Protein AF-A0A9X5YX38-F1 (afdb_monomer)

Structure (mmCIF, N/CA/C/O backbone):
data_AF-A0A9X5YX38-F1
#
_entry.id   AF-A0A9X5YX38-F1
#
loop_
_atom_site.group_PDB
_atom_site.id
_atom_site.type_symbol
_atom_site.label_atom_id
_atom_site.label_alt_id
_atom_site.label_comp_id
_atom_site.label_asym_id
_atom_site.label_entity_id
_atom_site.label_seq_id
_atom_site.pdbx_PDB_ins_code
_atom_site.Cartn_x
_atom_site.Cartn_y
_atom_site.Cartn_z
_atom_site.occupancy
_atom_site.B_iso_or_equiv
_atom_site.auth_seq_id
_atom_site.auth_comp_id
_atom_site.auth_asym_id
_atom_site.auth_atom_id
_atom_site.pdbx_PDB_model_num
ATOM 1 N N . MET A 1 1 ? -13.558 12.063 20.174 1.00 45.22 1 MET A N 1
ATOM 2 C CA . MET A 1 1 ? -13.471 11.608 18.774 1.00 45.22 1 MET A CA 1
ATOM 3 C C . MET A 1 1 ? -12.057 11.105 18.608 1.00 45.22 1 MET A C 1
ATOM 5 O O . MET A 1 1 ? -11.157 11.883 18.887 1.00 45.22 1 MET A O 1
ATOM 9 N N . SER A 1 2 ? -11.863 9.821 18.317 1.00 54.78 2 SER A N 1
ATOM 10 C CA . SER A 1 2 ? -10.531 9.322 17.963 1.00 54.78 2 SER A CA 1
ATOM 11 C C . SER A 1 2 ? -10.157 9.922 16.613 1.00 54.78 2 SER A C 1
ATOM 13 O O . SER A 1 2 ? -11.017 9.997 15.731 1.00 54.78 2 SER A O 1
ATOM 15 N N . GLU A 1 3 ? -8.932 10.415 16.480 1.00 53.88 3 GLU A N 1
ATOM 16 C CA . GLU A 1 3 ? -8.419 10.892 15.198 1.00 53.88 3 GLU A CA 1
ATOM 17 C C . GLU A 1 3 ? -8.430 9.734 14.184 1.00 53.88 3 GLU A C 1
ATOM 19 O O . GLU A 1 3 ? -8.293 8.573 14.584 1.00 53.88 3 GLU A O 1
ATOM 24 N N . PRO A 1 4 ? -8.675 10.005 12.891 1.00 61.03 4 PRO A N 1
ATOM 25 C CA . PRO A 1 4 ? -8.605 8.969 11.873 1.00 61.03 4 PRO A CA 1
ATOM 26 C C . PRO A 1 4 ? -7.178 8.413 11.810 1.00 61.03 4 PRO A C 1
ATOM 28 O O . PRO A 1 4 ? -6.235 9.136 11.491 1.00 61.03 4 PRO A O 1
ATOM 31 N N . GLU A 1 5 ? -7.024 7.125 12.113 1.00 76.88 5 GLU A N 1
ATOM 32 C CA . GLU A 1 5 ? -5.736 6.446 12.000 1.00 76.88 5 GLU A CA 1
ATOM 33 C C . GLU A 1 5 ? -5.378 6.327 10.513 1.00 76.88 5 GLU A C 1
ATOM 35 O O . GLU A 1 5 ? -6.121 5.742 9.717 1.00 76.88 5 GLU A O 1
ATOM 40 N N . THR A 1 6 ? -4.264 6.953 10.139 1.00 84.19 6 THR A N 1
ATOM 41 C CA . THR A 1 6 ? -3.729 6.943 8.777 1.00 84.19 6 THR A CA 1
ATOM 42 C C . THR A 1 6 ? -2.504 6.044 8.736 1.00 84.19 6 THR A C 1
ATOM 44 O O . THR A 1 6 ? -1.657 6.099 9.625 1.00 84.19 6 THR A O 1
ATOM 47 N N . LEU A 1 7 ? -2.424 5.212 7.706 1.00 86.06 7 LEU A N 1
ATOM 48 C CA . LEU A 1 7 ? -1.355 4.258 7.481 1.00 86.06 7 LEU A CA 1
ATOM 49 C C . LEU A 1 7 ? -0.688 4.573 6.146 1.00 86.06 7 LEU A C 1
ATOM 51 O O . LEU A 1 7 ? -1.341 4.512 5.107 1.00 86.06 7 LEU A O 1
ATOM 55 N N . THR A 1 8 ? 0.604 4.879 6.189 1.00 89.25 8 THR A N 1
ATOM 56 C CA . THR A 1 8 ? 1.411 5.191 5.006 1.00 89.25 8 THR A CA 1
ATOM 57 C C . THR A 1 8 ? 2.375 4.046 4.735 1.00 89.25 8 THR A C 1
ATOM 59 O O . THR A 1 8 ? 3.107 3.618 5.630 1.00 89.25 8 THR A O 1
ATOM 62 N N . ILE A 1 9 ? 2.371 3.542 3.505 1.00 90.12 9 ILE A N 1
ATOM 63 C CA . ILE A 1 9 ? 3.236 2.464 3.039 1.00 90.12 9 ILE A CA 1
ATOM 64 C C . ILE A 1 9 ? 4.071 2.970 1.865 1.00 90.12 9 ILE A C 1
ATOM 66 O O . ILE A 1 9 ? 3.525 3.422 0.862 1.00 90.12 9 ILE A O 1
ATOM 70 N N . TYR A 1 10 ? 5.385 2.830 1.974 1.00 90.38 10 TYR A N 1
ATOM 71 C CA . TYR A 1 10 ? 6.325 3.033 0.880 1.00 90.38 10 TYR A CA 1
ATOM 72 C C . TYR A 1 10 ? 6.582 1.696 0.196 1.00 90.38 10 TYR A C 1
ATOM 74 O O . TYR A 1 10 ? 6.883 0.702 0.855 1.00 90.38 10 TYR A O 1
ATOM 82 N N . LEU A 1 11 ? 6.477 1.663 -1.123 1.00 89.38 11 LEU A N 1
ATOM 83 C CA . LEU A 1 11 ? 6.657 0.474 -1.939 1.00 89.38 11 LEU A CA 1
ATOM 84 C C . LEU A 1 11 ? 7.736 0.753 -2.971 1.00 89.38 11 LEU A C 1
ATOM 86 O O . LEU A 1 11 ? 7.730 1.792 -3.623 1.00 89.38 11 LEU A O 1
ATOM 90 N N . GLN A 1 12 ? 8.635 -0.204 -3.142 1.00 88.12 12 GLN A N 1
ATOM 91 C CA . GLN A 1 12 ? 9.559 -0.222 -4.259 1.00 88.12 12 GLN A CA 1
ATOM 92 C C . GLN A 1 12 ? 9.024 -1.196 -5.300 1.00 88.12 12 GLN A C 1
ATOM 94 O O . GLN A 1 12 ? 8.878 -2.389 -5.022 1.00 88.12 12 GLN A O 1
ATOM 99 N N . ALA A 1 13 ? 8.738 -0.679 -6.488 1.00 86.88 13 ALA A N 1
ATOM 100 C CA . ALA A 1 13 ? 8.191 -1.440 -7.597 1.00 86.88 13 ALA A CA 1
ATOM 101 C C . ALA A 1 13 ? 9.178 -1.513 -8.768 1.00 86.88 13 ALA A C 1
ATOM 103 O O . ALA A 1 13 ? 9.965 -0.596 -9.002 1.00 86.88 13 ALA A O 1
ATOM 104 N N . GLU A 1 14 ? 9.107 -2.611 -9.510 1.00 85.19 14 GLU A N 1
ATOM 105 C CA . GLU A 1 14 ? 9.788 -2.827 -10.782 1.00 85.19 14 GLU A CA 1
ATOM 106 C C . GLU A 1 14 ? 8.744 -3.143 -11.857 1.00 85.19 14 GLU A C 1
ATOM 108 O O . GLU A 1 14 ? 7.842 -3.961 -11.645 1.00 85.19 14 GLU A O 1
ATOM 113 N N . GLY A 1 15 ? 8.883 -2.517 -13.025 1.00 81.31 15 GLY A N 1
ATOM 114 C CA . GLY A 1 15 ? 7.967 -2.683 -14.149 1.00 81.31 15 GLY A CA 1
ATOM 115 C C . GLY A 1 15 ? 7.134 -1.430 -14.400 1.00 81.31 15 GLY A C 1
ATOM 116 O O . GLY A 1 15 ? 7.676 -0.335 -14.473 1.00 81.31 15 GLY A O 1
ATOM 117 N N . ASP A 1 16 ? 5.831 -1.610 -14.602 1.00 86.06 16 ASP A N 1
ATOM 118 C CA . ASP A 1 16 ? 4.888 -0.532 -14.912 1.00 86.06 16 ASP A CA 1
ATOM 119 C C . ASP A 1 16 ? 4.261 0.009 -13.613 1.00 86.06 16 ASP A C 1
ATOM 121 O O . ASP A 1 16 ? 3.299 -0.574 -13.101 1.00 86.06 16 ASP A O 1
ATOM 125 N N . ALA A 1 17 ? 4.822 1.082 -13.032 1.00 83.75 17 ALA A N 1
ATOM 126 C CA . ALA A 1 17 ? 4.277 1.643 -11.790 1.00 83.75 17 ALA A CA 1
ATOM 127 C C . ALA A 1 17 ? 2.871 2.213 -11.934 1.00 83.75 17 ALA A C 1
ATOM 129 O O . ALA A 1 17 ? 2.149 2.188 -10.944 1.00 83.75 17 ALA A O 1
ATOM 130 N N . ASP A 1 18 ? 2.462 2.697 -13.109 1.00 86.69 18 ASP A N 1
ATOM 131 C CA . ASP A 1 18 ? 1.097 3.194 -13.300 1.00 86.69 18 ASP A CA 1
ATOM 132 C C . ASP A 1 18 ? 0.101 2.043 -13.119 1.00 86.69 18 ASP A C 1
ATOM 134 O O . ASP A 1 18 ? -0.845 2.141 -12.332 1.00 86.69 18 ASP A O 1
ATOM 138 N N . LEU A 1 19 ? 0.377 0.896 -13.753 1.00 89.25 19 LEU A N 1
ATOM 139 C CA . LEU A 1 19 ? -0.429 -0.313 -13.587 1.00 89.25 19 LEU A CA 1
ATOM 140 C C . LEU A 1 19 ? -0.434 -0.813 -12.134 1.00 89.25 19 LEU A C 1
ATOM 142 O O . LEU A 1 19 ? -1.488 -1.180 -11.611 1.00 89.25 19 LEU A O 1
ATOM 146 N N . ILE A 1 20 ? 0.732 -0.846 -11.484 1.00 89.81 20 ILE A N 1
ATOM 147 C CA . ILE A 1 20 ? 0.869 -1.296 -10.089 1.00 89.81 20 ILE A CA 1
ATOM 148 C C . ILE A 1 20 ? 0.108 -0.352 -9.146 1.00 89.81 20 ILE A C 1
ATOM 150 O O . ILE A 1 20 ? -0.632 -0.811 -8.275 1.00 89.81 20 ILE A O 1
ATOM 154 N N . ALA A 1 21 ? 0.233 0.961 -9.337 1.00 88.81 21 ALA A N 1
ATOM 155 C CA . ALA A 1 21 ? -0.455 1.970 -8.542 1.00 88.81 21 ALA A CA 1
ATOM 156 C C . ALA A 1 21 ? -1.977 1.896 -8.702 1.00 88.81 21 ALA A C 1
ATOM 158 O O . ALA A 1 21 ? -2.700 2.006 -7.710 1.00 88.81 21 ALA A O 1
ATOM 159 N N . ASP A 1 22 ? -2.474 1.669 -9.920 1.00 90.12 22 ASP A N 1
ATOM 160 C CA . ASP A 1 22 ? -3.905 1.494 -10.173 1.00 90.12 22 ASP A CA 1
ATOM 161 C C . ASP A 1 22 ? -4.454 0.222 -9.516 1.00 90.12 22 ASP A C 1
ATOM 163 O O . ASP A 1 22 ? -5.520 0.267 -8.896 1.00 90.12 22 ASP A O 1
ATOM 167 N N . GLN A 1 23 ? -3.714 -0.892 -9.575 1.00 90.69 23 GLN A N 1
ATOM 168 C CA . GLN A 1 23 ? -4.081 -2.129 -8.874 1.00 90.69 23 GLN A CA 1
ATOM 169 C C . GLN A 1 23 ? -4.148 -1.923 -7.359 1.00 90.69 23 GLN A C 1
ATOM 171 O O . GLN A 1 23 ? -5.137 -2.302 -6.727 1.00 90.69 23 GLN A O 1
ATOM 176 N N . LEU A 1 24 ? -3.129 -1.278 -6.783 1.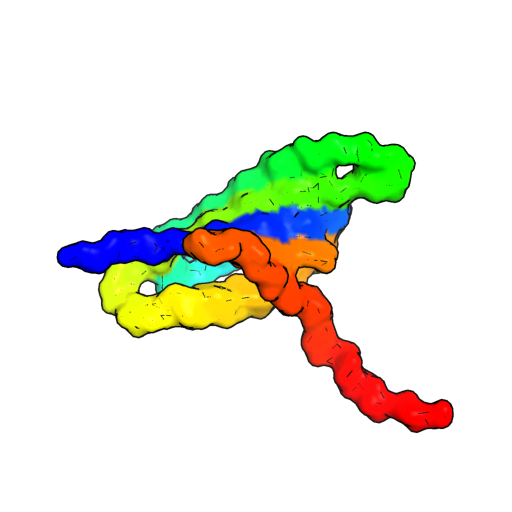00 91.06 24 LEU A N 1
ATOM 177 C CA . LEU A 1 24 ? -3.083 -0.966 -5.356 1.00 91.06 24 LEU A CA 1
ATOM 178 C C . LEU A 1 24 ? -4.232 -0.051 -4.948 1.00 91.06 24 LEU A C 1
ATOM 180 O O . LEU A 1 24 ? -4.889 -0.318 -3.949 1.00 91.06 24 LEU A O 1
ATOM 184 N N . ARG A 1 25 ? -4.511 0.999 -5.727 1.00 90.75 25 ARG A N 1
ATOM 185 C CA . ARG A 1 25 ? -5.594 1.945 -5.441 1.00 90.75 25 ARG A CA 1
ATOM 186 C C . ARG A 1 25 ? -6.954 1.254 -5.453 1.00 90.75 25 ARG A C 1
ATOM 188 O O . ARG A 1 25 ? -7.739 1.461 -4.530 1.00 90.75 25 ARG A O 1
ATOM 195 N N . ALA A 1 26 ? -7.223 0.443 -6.477 1.00 88.62 26 ALA A N 1
ATOM 196 C CA . ALA A 1 26 ? -8.485 -0.276 -6.609 1.00 88.62 26 ALA A CA 1
ATOM 197 C C . ALA A 1 26 ? -8.688 -1.263 -5.453 1.00 88.62 26 ALA A C 1
ATOM 199 O O . ALA A 1 26 ? -9.711 -1.217 -4.777 1.00 88.62 26 ALA A O 1
ATOM 200 N N . ALA A 1 27 ? -7.689 -2.097 -5.168 1.00 89.56 27 ALA A N 1
ATOM 201 C CA . ALA A 1 27 ? -7.806 -3.111 -4.130 1.00 89.56 27 ALA A CA 1
ATOM 202 C C . ALA A 1 27 ? -7.786 -2.524 -2.707 1.00 89.56 27 ALA A C 1
ATOM 204 O O . ALA A 1 27 ? -8.515 -3.001 -1.840 1.00 89.56 27 ALA A O 1
ATOM 205 N N . ALA A 1 28 ? -7.016 -1.457 -2.458 1.00 88.44 28 ALA A N 1
ATOM 206 C CA . ALA A 1 28 ? -7.004 -0.760 -1.170 1.00 88.44 28 ALA A CA 1
ATOM 207 C C . ALA A 1 28 ? -8.368 -0.135 -0.836 1.00 88.44 28 ALA A C 1
ATOM 209 O O . ALA A 1 28 ? -8.776 -0.132 0.324 1.00 88.44 28 ALA A O 1
ATOM 210 N N . ALA A 1 29 ? -9.086 0.368 -1.846 1.00 86.81 29 ALA A N 1
ATOM 211 C CA . ALA A 1 29 ? -10.428 0.920 -1.674 1.00 86.81 29 ALA A CA 1
ATOM 212 C C . ALA A 1 29 ? -11.479 -0.147 -1.313 1.00 86.81 29 ALA A C 1
ATOM 214 O O . ALA A 1 29 ? -12.511 0.183 -0.731 1.00 86.81 29 ALA A O 1
ATOM 215 N N . GLU A 1 30 ? -11.217 -1.417 -1.631 1.00 88.56 30 GLU A N 1
ATOM 216 C CA . GLU A 1 30 ? -12.087 -2.548 -1.298 1.00 88.56 30 GLU A CA 1
ATOM 217 C C . GLU A 1 30 ? -11.779 -3.162 0.080 1.00 88.56 30 GLU A C 1
ATOM 219 O O . GLU A 1 30 ? -12.507 -4.050 0.532 1.00 88.56 30 GLU A O 1
ATOM 224 N N . LEU A 1 31 ? -10.735 -2.692 0.778 1.00 85.62 31 LEU A N 1
ATOM 225 C CA . LEU A 1 31 ? -10.342 -3.262 2.064 1.00 85.62 31 LEU A CA 1
ATOM 226 C C . LEU A 1 31 ? -11.392 -3.003 3.160 1.00 85.62 31 LEU A C 1
ATOM 228 O O . LEU A 1 31 ? -11.757 -1.853 3.432 1.00 85.62 31 LEU A O 1
ATOM 232 N N . PRO A 1 32 ? -11.864 -4.056 3.855 1.00 84.31 32 PRO A N 1
ATOM 233 C CA . PRO A 1 32 ? -12.783 -3.907 4.973 1.00 84.31 32 PRO A CA 1
ATOM 234 C C . PRO A 1 32 ? -12.220 -3.003 6.075 1.00 84.31 32 PRO A C 1
ATOM 236 O O . PRO A 1 32 ? -11.223 -3.322 6.717 1.00 84.31 32 PRO A O 1
ATOM 239 N N . GLY A 1 33 ? -12.912 -1.897 6.348 1.00 80.69 33 GLY A N 1
ATOM 240 C CA . GLY A 1 33 ? -12.495 -0.925 7.361 1.00 80.69 33 GLY A CA 1
ATOM 241 C C 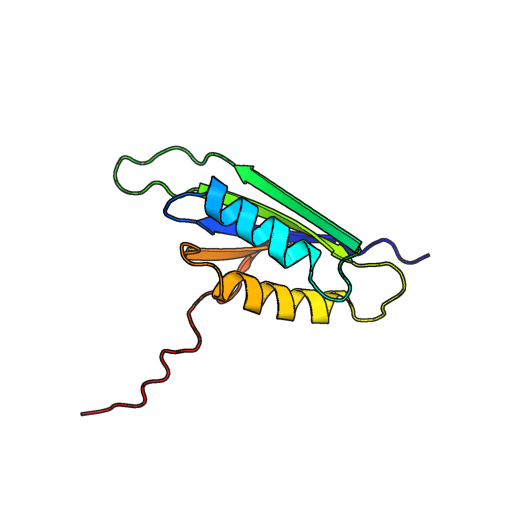. GLY A 1 33 ? -11.643 0.222 6.817 1.00 80.69 33 GLY A C 1
ATOM 242 O O . GLY A 1 33 ? -11.296 1.108 7.596 1.00 80.69 33 GLY A O 1
ATOM 243 N N . ALA A 1 34 ? -11.359 0.265 5.512 1.00 82.06 34 ALA A N 1
ATOM 244 C CA . ALA A 1 34 ? -10.820 1.453 4.861 1.00 82.06 34 ALA A CA 1
ATOM 245 C C . ALA A 1 34 ? -11.936 2.496 4.667 1.00 82.06 34 ALA A C 1
ATOM 247 O O . ALA A 1 34 ? -13.021 2.197 4.172 1.00 82.06 34 ALA A O 1
ATOM 248 N N . GLY A 1 35 ? -11.678 3.729 5.096 1.00 83.44 35 GLY A N 1
ATOM 249 C CA . GLY A 1 35 ? -12.524 4.892 4.825 1.00 83.44 35 GLY A CA 1
ATOM 250 C C . GLY A 1 35 ? -12.082 5.655 3.576 1.00 83.44 35 GLY A C 1
ATOM 251 O O . GLY A 1 35 ? -12.919 6.205 2.865 1.00 83.44 35 GLY A O 1
ATOM 252 N N . ALA A 1 36 ? -10.775 5.675 3.302 1.00 86.38 36 ALA A N 1
ATOM 253 C CA . ALA A 1 36 ? -10.189 6.247 2.095 1.00 86.38 36 ALA A CA 1
ATOM 254 C C . ALA A 1 36 ? -8.857 5.558 1.759 1.00 86.38 36 ALA A C 1
ATOM 256 O O . ALA A 1 36 ? -8.166 5.073 2.657 1.00 86.38 36 ALA A O 1
ATOM 257 N N . ALA A 1 37 ? -8.495 5.557 0.475 1.00 88.12 37 ALA A N 1
ATOM 258 C CA . ALA A 1 37 ? -7.200 5.105 -0.018 1.00 88.12 37 ALA A CA 1
ATOM 259 C C . ALA A 1 37 ? -6.682 6.071 -1.094 1.00 88.12 37 ALA A C 1
ATOM 261 O O . ALA A 1 37 ? -7.439 6.497 -1.970 1.00 88.12 37 ALA A O 1
ATOM 262 N N . SER A 1 38 ? -5.396 6.404 -1.044 1.00 90.81 38 SER A N 1
ATOM 263 C CA . SER A 1 38 ? -4.705 7.194 -2.065 1.00 90.81 38 SER A CA 1
ATOM 264 C C . SER A 1 38 ? -3.369 6.559 -2.413 1.00 90.81 38 SER A C 1
ATOM 266 O O . SER A 1 38 ? -2.702 5.997 -1.551 1.00 90.81 38 SER A O 1
ATOM 268 N N . VAL A 1 39 ? -2.982 6.670 -3.681 1.00 91.56 39 VAL A N 1
ATOM 269 C CA . VAL A 1 39 ? -1.707 6.162 -4.191 1.00 91.56 39 VAL A CA 1
ATOM 270 C C . VAL A 1 39 ? -1.031 7.268 -4.974 1.00 91.56 39 VAL A C 1
ATOM 272 O O . VAL A 1 39 ? -1.665 7.848 -5.862 1.00 91.56 39 VAL A O 1
ATOM 275 N N . GLU A 1 40 ? 0.227 7.520 -4.645 1.00 91.62 40 GLU A N 1
ATOM 276 C CA . GLU A 1 40 ? 1.124 8.461 -5.305 1.00 91.62 40 GLU A CA 1
ATOM 277 C C . GLU A 1 40 ? 2.338 7.703 -5.847 1.00 91.62 40 GLU A C 1
ATOM 279 O O . GLU A 1 40 ? 2.808 6.752 -5.224 1.00 91.62 40 GLU A O 1
ATOM 284 N N . ILE A 1 41 ? 2.806 8.092 -7.032 1.00 88.38 41 ILE A N 1
ATOM 285 C CA . ILE A 1 41 ? 4.014 7.541 -7.644 1.00 88.38 41 ILE A CA 1
ATOM 286 C C . ILE A 1 41 ? 5.068 8.637 -7.586 1.00 88.38 41 ILE A C 1
ATOM 288 O O . ILE A 1 41 ? 4.901 9.694 -8.195 1.00 88.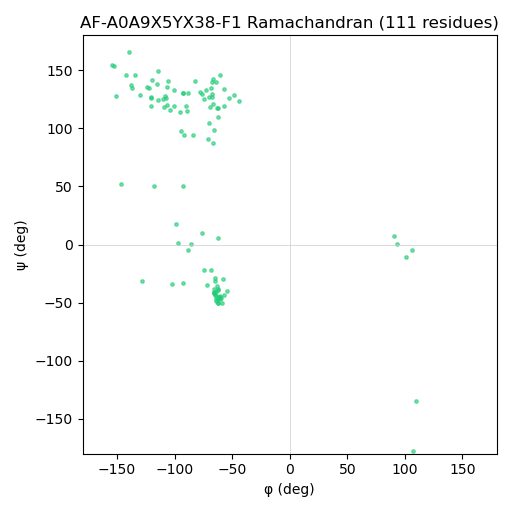38 41 ILE A O 1
ATOM 292 N N . ASP A 1 42 ? 6.151 8.357 -6.879 1.00 83.3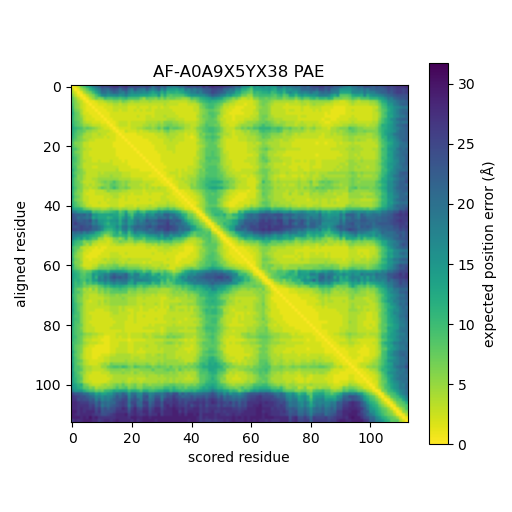8 42 ASP A N 1
ATOM 293 C CA . ASP A 1 42 ? 7.342 9.183 -6.856 1.00 83.38 42 ASP A CA 1
ATOM 294 C C . ASP A 1 42 ? 8.329 8.621 -7.887 1.00 83.38 42 ASP A C 1
ATOM 296 O O . ASP A 1 42 ? 8.836 7.499 -7.758 1.00 83.38 42 ASP A O 1
ATOM 300 N N . ASP A 1 43 ? 8.602 9.399 -8.937 1.00 65.56 43 ASP A N 1
ATOM 301 C CA . ASP A 1 43 ? 9.626 9.061 -9.925 1.00 65.56 43 ASP A CA 1
ATOM 302 C C . ASP A 1 43 ? 11.003 9.088 -9.244 1.00 65.56 43 ASP A C 1
ATOM 304 O O . ASP A 1 43 ? 11.616 10.141 -9.053 1.00 65.56 43 ASP A O 1
ATOM 308 N N . VAL A 1 44 ? 11.508 7.914 -8.864 1.00 57.00 44 VAL A N 1
ATOM 309 C CA . VAL A 1 44 ? 12.887 7.768 -8.396 1.00 57.00 44 VAL A CA 1
ATOM 310 C C . VAL A 1 44 ? 13.809 7.767 -9.607 1.00 57.00 44 VAL A C 1
ATOM 312 O O . VAL A 1 44 ? 13.571 7.082 -10.604 1.00 57.00 44 VAL A O 1
ATOM 315 N N . GLU A 1 45 ? 14.862 8.580 -9.522 1.00 53.19 45 GLU A N 1
ATOM 316 C CA . GLU A 1 45 ? 15.858 8.761 -10.572 1.00 53.19 45 GLU A CA 1
ATOM 317 C C . GLU A 1 45 ? 16.303 7.430 -11.194 1.00 53.19 45 GLU A C 1
ATOM 319 O O . GLU A 1 45 ? 16.793 6.513 -10.532 1.00 53.19 45 GLU A O 1
ATOM 324 N N . ARG A 1 46 ? 16.137 7.357 -12.517 1.00 50.81 46 ARG A N 1
ATOM 325 C CA . ARG A 1 46 ? 16.466 6.201 -13.349 1.00 50.81 46 ARG A CA 1
ATOM 326 C C . ARG A 1 46 ? 17.965 5.907 -13.277 1.00 50.81 46 ARG A C 1
ATOM 328 O O . ARG A 1 46 ? 18.768 6.630 -13.863 1.00 50.81 46 ARG A O 1
ATOM 335 N N . SER A 1 47 ? 18.340 4.806 -12.634 1.00 50.06 47 SER A N 1
ATOM 336 C CA . SER A 1 47 ? 19.645 4.180 -12.852 1.00 50.06 47 SER A CA 1
ATOM 337 C C . SER A 1 47 ? 19.573 3.310 -14.109 1.00 50.06 47 SER A C 1
ATOM 339 O O . SER A 1 47 ? 18.572 2.646 -14.358 1.00 50.06 47 SER A O 1
ATOM 341 N N . THR A 1 48 ? 20.629 3.311 -14.919 1.00 52.19 48 THR A N 1
ATOM 342 C CA . THR A 1 48 ? 20.716 2.745 -16.281 1.00 52.19 48 THR A CA 1
ATOM 343 C C . THR A 1 48 ? 20.499 1.227 -16.393 1.00 52.19 48 THR A C 1
ATOM 345 O O . THR A 1 48 ? 20.711 0.667 -17.468 1.00 52.19 48 THR A O 1
ATOM 348 N N . VAL A 1 49 ? 20.140 0.547 -15.303 1.00 55.47 49 VAL A N 1
ATOM 349 C CA . VAL A 1 49 ? 20.126 -0.918 -15.210 1.00 55.47 49 VAL A CA 1
ATOM 350 C C . VAL A 1 49 ? 18.793 -1.462 -14.690 1.00 55.47 49 VAL A C 1
ATOM 352 O O . VAL A 1 49 ? 18.378 -2.495 -15.190 1.00 55.47 49 VAL A O 1
ATOM 355 N N . ASP A 1 50 ? 18.073 -0.739 -13.822 1.00 54.56 50 ASP A N 1
ATOM 356 C CA . ASP A 1 50 ? 16.743 -1.121 -13.327 1.00 54.56 50 ASP A CA 1
ATOM 357 C C . ASP A 1 50 ? 15.935 0.140 -12.976 1.00 54.56 50 ASP A C 1
ATOM 359 O O . ASP A 1 50 ? 16.415 1.016 -12.249 1.00 54.56 50 ASP A O 1
ATOM 363 N N . VAL A 1 51 ? 14.709 0.258 -13.503 1.00 61.09 51 VAL A N 1
ATOM 364 C CA . VAL A 1 51 ? 13.785 1.343 -13.135 1.00 61.09 51 VAL A CA 1
ATOM 365 C C . VAL A 1 51 ? 13.060 0.913 -11.866 1.00 61.09 51 VAL A C 1
ATOM 367 O O . VAL A 1 51 ? 12.072 0.187 -11.919 1.00 61.09 51 VAL A O 1
ATOM 370 N N . LEU A 1 52 ? 13.593 1.330 -10.722 1.00 64.00 52 LEU A N 1
ATOM 371 C CA . LEU A 1 52 ? 12.932 1.173 -9.432 1.00 64.00 52 LEU A CA 1
ATOM 372 C C . LEU A 1 52 ? 12.083 2.416 -9.194 1.00 64.00 52 LEU A C 1
ATOM 374 O O . LEU A 1 52 ? 12.620 3.518 -9.164 1.00 64.00 52 LEU A O 1
ATOM 378 N N . GLN A 1 53 ? 10.773 2.239 -9.055 1.00 80.12 53 GLN A N 1
ATOM 379 C CA . GLN A 1 53 ? 9.829 3.328 -8.805 1.00 80.12 53 GLN A CA 1
ATOM 380 C C . GLN A 1 53 ? 9.380 3.276 -7.347 1.00 80.12 53 GLN A C 1
ATOM 382 O O . GLN A 1 53 ? 9.176 2.187 -6.800 1.00 80.12 53 GLN A O 1
ATOM 387 N N . SER A 1 54 ? 9.239 4.444 -6.723 1.00 85.06 54 SER A N 1
ATOM 388 C CA . SER A 1 54 ? 8.661 4.543 -5.387 1.00 85.06 54 SER A CA 1
ATOM 389 C C . SER A 1 54 ? 7.169 4.791 -5.515 1.00 85.06 54 SER A C 1
ATOM 391 O O . SER A 1 54 ? 6.734 5.672 -6.249 1.00 85.06 54 SER A O 1
ATOM 393 N N . ILE A 1 55 ? 6.376 4.005 -4.801 1.00 88.50 55 ILE A N 1
ATOM 394 C CA . ILE A 1 55 ? 4.931 4.187 -4.711 1.00 88.50 55 ILE A CA 1
ATOM 395 C C . ILE A 1 55 ? 4.591 4.409 -3.242 1.00 88.50 55 ILE A C 1
ATOM 397 O O . ILE A 1 55 ? 4.950 3.599 -2.388 1.00 88.50 55 ILE A O 1
ATOM 401 N N . THR A 1 56 ? 3.876 5.487 -2.955 1.00 90.50 56 THR A N 1
ATOM 402 C CA . THR A 1 56 ? 3.363 5.794 -1.623 1.00 90.50 56 THR A CA 1
ATOM 403 C C . THR A 1 56 ? 1.870 5.477 -1.590 1.00 90.50 56 THR A C 1
ATOM 405 O O . THR A 1 56 ? 1.074 6.080 -2.308 1.00 90.50 56 THR A O 1
ATOM 408 N N . LEU A 1 57 ? 1.479 4.505 -0.766 1.00 89.81 57 LEU A N 1
ATOM 409 C CA . LEU A 1 57 ? 0.092 4.109 -0.531 1.00 89.81 57 LEU A CA 1
ATOM 410 C C . LEU A 1 57 ? -0.345 4.594 0.853 1.00 89.81 57 LEU A C 1
ATOM 412 O O . LEU A 1 57 ? 0.209 4.174 1.867 1.00 89.81 57 LEU A O 1
ATOM 416 N N . THR A 1 58 ? -1.379 5.426 0.895 1.00 89.75 58 THR A N 1
ATOM 417 C CA . THR A 1 58 ? -1.952 5.954 2.135 1.00 89.75 58 THR A CA 1
ATOM 418 C C . THR A 1 58 ? -3.364 5.421 2.309 1.00 89.75 58 THR A C 1
ATOM 420 O O . THR A 1 58 ? -4.21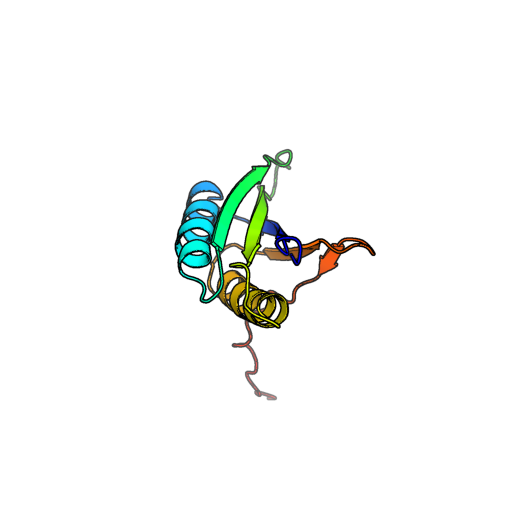4 5.601 1.435 1.00 89.75 58 THR A O 1
ATOM 423 N N . LEU A 1 59 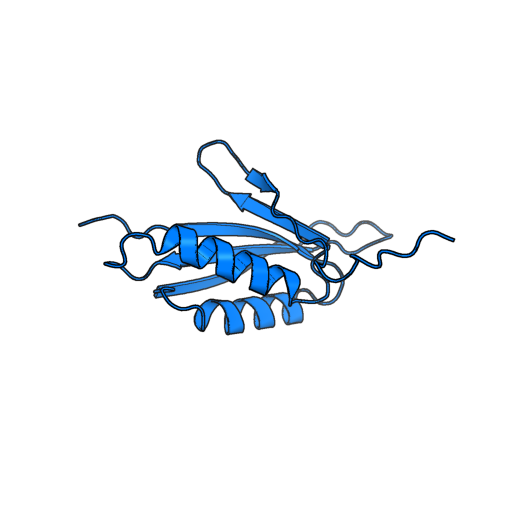? -3.633 4.779 3.445 1.00 87.75 59 LEU A N 1
ATOM 424 C CA . LEU A 1 59 ? -4.970 4.347 3.843 1.00 87.75 59 LEU A CA 1
ATOM 425 C C . LEU A 1 59 ? -5.420 5.085 5.090 1.00 87.75 59 LEU A C 1
ATOM 427 O O . LEU A 1 59 ? -4.680 5.210 6.059 1.00 87.75 59 LEU A O 1
ATOM 431 N N . THR A 1 60 ? -6.677 5.501 5.093 1.00 86.50 60 THR A N 1
ATOM 432 C CA . THR A 1 60 ? -7.333 6.068 6.267 1.00 86.50 60 THR A CA 1
ATOM 433 C C . THR A 1 60 ? -8.375 5.082 6.763 1.00 86.50 60 THR A C 1
ATOM 435 O O . THR A 1 60 ? -9.259 4.685 6.001 1.00 86.50 60 THR A O 1
ATOM 438 N N . ALA A 1 61 ? -8.303 4.691 8.035 1.00 83.25 61 ALA A N 1
ATOM 439 C CA . ALA A 1 61 ? -9.293 3.807 8.636 1.00 83.25 61 ALA A CA 1
ATOM 440 C C . ALA A 1 61 ? -10.674 4.483 8.730 1.00 83.25 61 ALA A C 1
ATOM 442 O O . ALA A 1 61 ? -10.797 5.674 9.030 1.00 83.25 61 ALA A O 1
ATOM 443 N N . ALA A 1 62 ? -11.738 3.711 8.514 1.00 79.88 62 ALA A N 1
ATOM 444 C CA . ALA A 1 62 ? -13.102 4.152 8.761 1.00 79.88 62 ALA A CA 1
ATOM 445 C C . ALA A 1 62 ? -13.305 4.362 10.273 1.00 79.88 62 ALA A C 1
ATOM 447 O O . ALA A 1 62 ? -13.133 3.445 11.081 1.00 79.88 62 ALA A O 1
ATOM 448 N N . GLY A 1 63 ? -13.664 5.587 10.667 1.00 68.25 63 GLY A N 1
ATOM 449 C CA . GLY A 1 63 ? -13.832 5.950 12.073 1.00 68.25 63 GLY A CA 1
ATOM 450 C C . GLY A 1 63 ? -14.853 5.061 12.796 1.00 68.25 63 GLY A C 1
A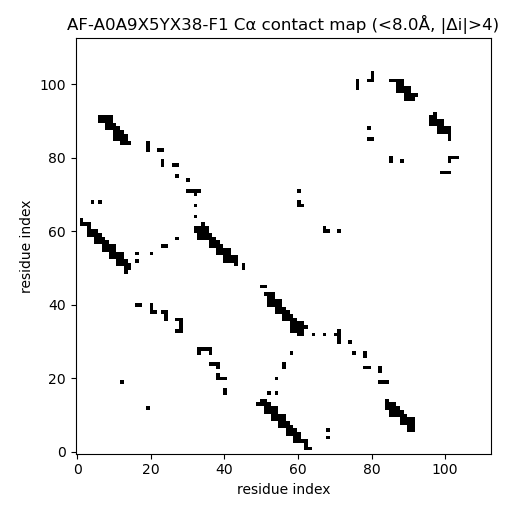TOM 451 O O . GLY A 1 63 ? -15.955 4.836 12.300 1.00 68.25 63 GLY A O 1
ATOM 452 N N . GLY A 1 64 ? -14.497 4.587 13.995 1.00 61.22 64 GLY A N 1
ATOM 453 C CA . GLY A 1 64 ? -15.378 3.794 14.866 1.00 61.22 64 GLY A CA 1
ATOM 454 C C . GLY A 1 64 ? -15.058 2.299 14.946 1.00 61.22 64 GLY A C 1
ATOM 455 O O . GLY A 1 64 ? -15.661 1.601 15.760 1.00 61.22 64 GLY A O 1
ATOM 456 N N . VAL A 1 65 ? -14.091 1.803 14.172 1.00 59.81 65 VAL A N 1
ATOM 457 C CA . VAL A 1 65 ? -13.640 0.409 14.250 1.00 59.81 65 VAL A CA 1
ATOM 458 C C . VAL A 1 65 ? -12.427 0.319 15.187 1.00 59.81 65 VAL A C 1
ATOM 460 O O . VAL A 1 65 ? -11.292 0.594 14.811 1.00 59.81 65 VAL A O 1
ATOM 463 N N . VAL A 1 66 ? -12.662 -0.050 16.448 1.00 56.72 66 VAL A N 1
ATOM 464 C CA . VAL A 1 66 ? -11.579 -0.343 17.405 1.00 56.72 66 VAL A CA 1
ATOM 465 C C . VAL A 1 66 ? -10.795 -1.554 16.886 1.00 56.72 66 VAL A C 1
ATOM 467 O O . VAL A 1 66 ? -11.360 -2.635 16.747 1.00 56.72 66 VAL A O 1
ATOM 470 N N . GLY A 1 67 ? -9.507 -1.372 16.578 1.00 64.31 67 GLY A N 1
ATOM 471 C CA . GLY A 1 67 ? -8.656 -2.419 15.995 1.00 64.31 67 GLY A CA 1
ATOM 472 C C . GLY A 1 67 ? -8.625 -2.462 14.461 1.00 64.31 67 GLY A C 1
ATOM 473 O O . GLY A 1 67 ? -8.009 -3.375 13.909 1.00 64.31 67 GLY A O 1
ATOM 474 N N . ALA A 1 68 ? -9.230 -1.481 13.775 1.00 70.88 68 ALA A N 1
ATOM 475 C CA . ALA A 1 68 ? -9.185 -1.364 12.312 1.00 70.88 68 ALA A CA 1
ATOM 476 C C . ALA A 1 68 ? -7.757 -1.362 11.775 1.00 70.88 68 ALA A C 1
ATOM 478 O O . ALA A 1 68 ? -7.477 -2.003 10.774 1.00 70.88 68 ALA A O 1
ATOM 479 N N . THR A 1 69 ? -6.848 -0.684 12.471 1.00 72.94 69 THR A N 1
ATOM 480 C CA . THR A 1 69 ? -5.470 -0.505 12.017 1.00 72.94 69 THR A CA 1
ATOM 481 C C . THR A 1 69 ? -4.711 -1.825 11.944 1.00 72.94 69 THR A C 1
ATOM 483 O O . THR A 1 69 ? -4.085 -2.103 10.928 1.00 72.94 69 THR A O 1
ATOM 486 N N . ASN A 1 70 ? -4.837 -2.706 12.943 1.00 76.44 70 ASN A N 1
ATOM 487 C CA . ASN A 1 70 ? -4.206 -4.033 12.892 1.00 76.44 70 ASN A CA 1
ATOM 488 C C . ASN A 1 70 ? -4.800 -4.917 11.786 1.00 76.44 70 ASN A C 1
ATOM 490 O O . ASN A 1 70 ? -4.063 -5.644 11.123 1.00 76.44 70 ASN A O 1
ATOM 494 N N . LEU A 1 71 ? -6.118 -4.837 11.573 1.00 81.75 71 LEU A N 1
ATOM 495 C CA . LEU A 1 71 ? -6.786 -5.542 10.479 1.00 81.75 71 LEU A CA 1
ATOM 496 C C . LEU A 1 71 ? -6.296 -5.036 9.114 1.00 81.75 71 LEU A C 1
ATOM 498 O O . LEU A 1 71 ? -5.917 -5.842 8.267 1.00 81.75 71 LEU A O 1
ATOM 502 N N . LEU A 1 72 ? -6.256 -3.715 8.931 1.00 83.88 72 LEU A N 1
ATOM 503 C CA . LEU A 1 72 ? -5.796 -3.060 7.709 1.00 83.88 72 LEU A CA 1
ATOM 504 C C . LEU A 1 72 ? -4.330 -3.375 7.422 1.00 83.88 72 LEU A C 1
ATOM 506 O O . LEU A 1 72 ? -4.001 -3.635 6.274 1.00 83.88 72 LEU A O 1
ATOM 510 N N . ILE A 1 73 ? -3.461 -3.425 8.437 1.00 83.56 73 ILE A N 1
ATOM 511 C CA . ILE A 1 73 ? -2.055 -3.829 8.268 1.00 83.56 73 ILE A CA 1
ATOM 512 C C . ILE A 1 73 ? -1.960 -5.252 7.701 1.00 83.56 73 ILE A C 1
ATOM 514 O O . ILE A 1 73 ? -1.191 -5.482 6.766 1.00 83.56 73 ILE A O 1
ATOM 518 N N . GLY A 1 74 ? -2.736 -6.199 8.241 1.00 85.25 74 GLY A N 1
ATOM 519 C CA . GLY A 1 74 ? -2.757 -7.576 7.739 1.00 85.25 74 GLY A CA 1
ATOM 520 C C . GLY A 1 74 ? -3.236 -7.640 6.289 1.00 85.25 74 GLY A C 1
ATOM 521 O O . GLY A 1 74 ? -2.542 -8.169 5.427 1.00 85.25 74 GLY A O 1
ATOM 522 N N . GLN A 1 75 ? -4.369 -6.998 6.004 1.00 87.56 75 GLN A N 1
ATOM 523 C CA . GLN A 1 75 ? -4.949 -6.947 4.662 1.00 87.56 75 GLN A CA 1
ATOM 524 C C . GLN A 1 75 ? -4.049 -6.246 3.638 1.00 87.56 75 GLN A C 1
ATOM 526 O O . GLN A 1 75 ? -3.956 -6.688 2.497 1.00 87.56 75 GLN A O 1
ATOM 531 N N . LEU A 1 76 ? -3.362 -5.174 4.036 1.00 87.00 76 LEU A N 1
ATOM 532 C CA . LEU A 1 76 ? -2.382 -4.493 3.194 1.00 87.00 76 LEU A CA 1
ATOM 533 C C . LEU A 1 76 ? -1.183 -5.374 2.898 1.00 87.00 76 LEU A C 1
ATOM 535 O O . LEU A 1 76 ? -0.710 -5.383 1.770 1.00 87.00 76 LEU A O 1
ATOM 539 N N . THR A 1 77 ? -0.705 -6.122 3.889 1.00 87.69 77 THR A N 1
ATOM 540 C CA . THR A 1 77 ? 0.399 -7.064 3.685 1.00 87.69 77 THR A CA 1
ATOM 541 C C . THR A 1 77 ? 0.014 -8.120 2.647 1.00 87.69 77 THR A C 1
ATOM 543 O O . THR A 1 77 ? 0.786 -8.373 1.724 1.00 87.69 77 THR A O 1
ATOM 546 N N . ASP A 1 78 ? -1.197 -8.674 2.740 1.00 89.25 78 ASP A N 1
ATOM 547 C CA . ASP A 1 78 ? -1.707 -9.643 1.763 1.00 89.25 78 ASP A CA 1
ATOM 548 C C . ASP A 1 78 ? -1.897 -9.016 0.373 1.00 89.25 78 ASP A C 1
ATOM 550 O O . ASP A 1 78 ? -1.509 -9.606 -0.637 1.00 89.25 78 ASP A O 1
ATOM 554 N N . LEU A 1 79 ? -2.430 -7.790 0.311 1.00 89.38 79 LEU A N 1
ATOM 555 C CA . LEU A 1 79 ? -2.572 -7.039 -0.935 1.00 89.38 79 LEU A CA 1
ATOM 556 C C . LEU A 1 79 ? -1.212 -6.822 -1.608 1.00 89.38 79 LEU A C 1
ATOM 558 O O . LEU A 1 79 ? -1.054 -7.143 -2.783 1.00 89.38 79 LEU A O 1
ATOM 562 N N . ILE A 1 80 ? -0.223 -6.324 -0.867 1.00 89.69 80 ILE A N 1
ATOM 563 C CA . ILE A 1 80 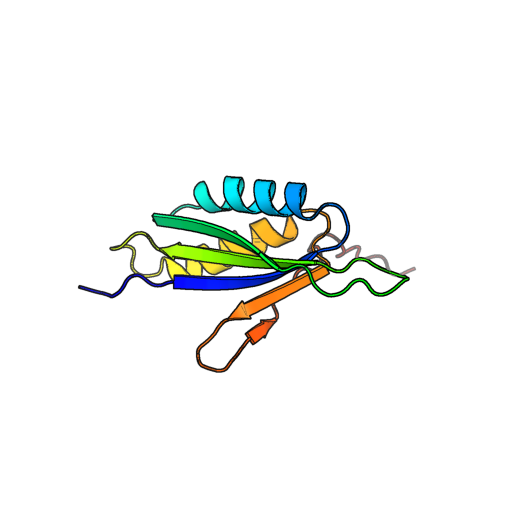? 1.126 -6.063 -1.378 1.00 89.69 80 ILE A CA 1
ATOM 564 C C . ILE A 1 80 ? 1.740 -7.344 -1.954 1.00 89.69 80 ILE A C 1
ATOM 566 O O . ILE A 1 80 ? 2.286 -7.317 -3.052 1.00 89.69 80 ILE A O 1
ATOM 570 N N . LYS A 1 81 ? 1.585 -8.482 -1.268 1.00 88.75 81 LYS A N 1
ATOM 571 C CA . LYS A 1 81 ? 2.052 -9.789 -1.761 1.00 88.75 81 LYS A CA 1
ATOM 572 C C . LYS A 1 81 ? 1.330 -10.248 -3.030 1.00 88.75 81 LYS A C 1
ATOM 574 O O . LYS A 1 81 ? 1.924 -10.929 -3.859 1.00 88.75 81 LYS A O 1
ATOM 579 N N . SER A 1 82 ? 0.061 -9.880 -3.202 1.00 89.06 82 SER A N 1
ATOM 580 C CA . SER A 1 82 ? -0.722 -10.252 -4.388 1.00 89.06 82 SER A CA 1
ATOM 581 C C . SER A 1 82 ? -0.351 -9.461 -5.652 1.00 89.06 82 SER A C 1
ATOM 583 O O . SER A 1 82 ? -0.610 -9.922 -6.768 1.00 89.06 82 SER A O 1
ATOM 585 N N . VAL A 1 83 ? 0.261 -8.281 -5.498 1.00 87.94 83 VAL A N 1
ATOM 586 C CA . VAL A 1 83 ? 0.609 -7.393 -6.612 1.00 87.94 83 VAL A CA 1
ATOM 587 C C . VAL A 1 83 ? 1.999 -7.736 -7.145 1.00 87.94 83 VAL A C 1
ATOM 589 O O . VAL A 1 83 ? 3.023 -7.560 -6.485 1.00 87.94 83 VAL A O 1
ATOM 592 N N . LYS A 1 84 ? 2.049 -8.206 -8.394 1.00 86.62 84 LYS A N 1
ATOM 593 C CA . LYS A 1 84 ? 3.316 -8.508 -9.070 1.00 86.62 84 LYS A CA 1
ATOM 594 C C . LYS A 1 84 ? 4.107 -7.230 -9.343 1.00 86.62 84 LYS A C 1
ATOM 596 O O . LYS A 1 84 ? 3.546 -6.239 -9.793 1.00 86.62 84 LYS A O 1
ATOM 601 N N . GLY A 1 85 ? 5.422 -7.302 -9.151 1.00 86.62 85 GLY A N 1
ATOM 602 C CA . GLY A 1 85 ? 6.343 -6.191 -9.406 1.00 86.62 85 GLY A CA 1
ATOM 603 C C . GLY A 1 85 ? 6.765 -5.438 -8.146 1.00 86.62 85 GLY A C 1
ATOM 604 O O . GLY A 1 85 ? 7.735 -4.692 -8.200 1.00 86.62 85 GLY A O 1
ATOM 605 N N . ILE A 1 86 ? 6.126 -5.674 -6.994 1.00 88.88 86 ILE A N 1
ATOM 606 C CA . ILE A 1 86 ? 6.607 -5.127 -5.721 1.00 88.88 86 ILE A CA 1
ATOM 607 C C . ILE A 1 86 ? 7.845 -5.909 -5.264 1.00 88.88 86 ILE A C 1
ATOM 609 O O . ILE A 1 86 ? 7.828 -7.134 -5.157 1.00 88.88 86 ILE A O 1
ATOM 613 N N . ARG A 1 87 ? 8.940 -5.188 -5.015 1.00 87.12 87 ARG A N 1
ATOM 614 C CA . ARG A 1 87 ? 10.239 -5.734 -4.590 1.00 87.12 87 ARG A CA 1
ATOM 615 C C . ARG A 1 87 ? 10.494 -5.566 -3.104 1.00 87.12 87 ARG A C 1
ATOM 617 O O . ARG A 1 87 ? 11.133 -6.420 -2.496 1.00 87.12 87 ARG A O 1
ATOM 624 N N . ALA A 1 88 ? 10.003 -4.475 -2.536 1.00 88.81 88 ALA A N 1
ATOM 625 C CA . ALA A 1 88 ? 10.124 -4.180 -1.121 1.00 88.81 88 ALA A CA 1
ATOM 626 C C . ALA A 1 88 ? 8.989 -3.256 -0.680 1.00 88.81 88 ALA A C 1
ATOM 628 O O . ALA A 1 88 ? 8.430 -2.511 -1.488 1.00 88.81 88 ALA A O 1
ATOM 629 N N . ALA A 1 89 ? 8.658 -3.313 0.605 1.00 90.62 89 ALA A N 1
ATOM 630 C CA . ALA A 1 89 ? 7.659 -2.454 1.212 1.00 90.62 89 ALA A CA 1
ATOM 631 C C . ALA A 1 89 ? 8.090 -2.051 2.623 1.00 90.62 89 ALA A C 1
ATOM 633 O O . ALA A 1 89 ? 8.701 -2.838 3.349 1.00 90.62 89 ALA A O 1
ATOM 634 N N . TRP A 1 90 ? 7.734 -0.837 3.026 1.00 92.25 90 TRP A N 1
ATOM 635 C CA . TRP A 1 90 ? 7.971 -0.302 4.359 1.00 92.25 90 TRP A CA 1
ATOM 636 C C . TRP A 1 90 ? 6.731 0.428 4.844 1.00 92.25 90 TRP A C 1
ATOM 638 O O . TRP A 1 90 ? 6.148 1.232 4.125 1.00 92.25 90 TRP A O 1
ATOM 648 N N . ARG A 1 91 ? 6.348 0.179 6.088 1.00 89.75 91 ARG A N 1
ATOM 649 C CA . ARG A 1 91 ? 5.319 0.941 6.783 1.00 89.75 91 ARG A CA 1
ATOM 650 C C . ARG A 1 91 ? 5.955 2.128 7.481 1.00 89.75 91 ARG A C 1
ATOM 652 O O . ARG A 1 91 ? 6.886 1.931 8.260 1.00 89.75 91 ARG A O 1
ATOM 659 N N . ASP A 1 92 ? 5.405 3.315 7.283 1.00 88.25 92 ASP A N 1
ATOM 660 C CA . ASP A 1 92 ? 5.782 4.484 8.066 1.00 88.25 92 ASP A CA 1
ATOM 661 C C . ASP A 1 92 ? 5.236 4.384 9.496 1.00 88.25 92 ASP A C 1
ATOM 663 O O . ASP A 1 92 ? 4.073 4.028 9.709 1.00 88.25 92 ASP A O 1
ATOM 667 N N . THR A 1 93 ? 6.079 4.661 10.485 1.00 85.38 93 THR A N 1
ATOM 668 C CA . THR A 1 93 ? 5.703 4.661 11.906 1.00 85.38 93 THR A CA 1
ATOM 669 C C . THR A 1 93 ? 6.361 5.836 12.617 1.00 85.38 93 THR A C 1
ATOM 671 O O . THR A 1 93 ? 7.305 6.422 12.093 1.00 85.38 93 THR A O 1
ATOM 674 N N . GLU A 1 94 ? 5.905 6.169 13.826 1.00 81.81 94 GLU A N 1
ATOM 675 C CA . GLU A 1 94 ? 6.510 7.248 14.624 1.00 81.81 94 GLU A CA 1
ATOM 676 C C . GLU A 1 94 ? 8.009 7.021 14.903 1.00 81.81 94 GLU A C 1
ATOM 678 O O . GLU A 1 94 ? 8.773 7.981 14.983 1.00 81.81 94 GLU A O 1
ATOM 683 N N . ASP A 1 95 ? 8.443 5.758 14.983 1.00 86.38 95 ASP A N 1
ATOM 684 C CA . ASP A 1 95 ? 9.845 5.366 15.176 1.00 86.38 95 ASP A CA 1
ATOM 685 C C . ASP A 1 95 ? 10.640 5.274 13.853 1.00 86.38 95 ASP A C 1
ATOM 687 O O . ASP A 1 95 ? 11.830 4.944 13.853 1.00 86.38 95 ASP A O 1
ATOM 691 N N . GLY A 1 96 ? 9.997 5.567 12.717 1.00 81.19 96 GLY A N 1
ATOM 692 C CA . GLY A 1 96 ? 10.550 5.479 11.366 1.00 81.19 96 GLY A CA 1
ATOM 693 C C . GLY A 1 96 ? 10.006 4.303 10.537 1.00 81.19 96 GLY A C 1
ATOM 694 O O . GLY A 1 96 ? 9.126 3.560 10.985 1.00 81.19 96 GLY A O 1
ATOM 695 N N . PRO A 1 97 ? 10.506 4.118 9.303 1.00 86.81 97 PRO A N 1
ATOM 696 C CA . PRO A 1 97 ? 10.009 3.091 8.395 1.00 86.81 97 PRO A CA 1
ATOM 697 C C . PRO A 1 97 ? 10.377 1.675 8.865 1.00 86.81 97 PRO A C 1
ATOM 699 O O . PRO A 1 97 ? 11.547 1.352 9.077 1.00 86.81 97 PRO A O 1
ATOM 702 N N . VAL A 1 98 ? 9.374 0.803 8.971 1.00 89.94 98 VAL A N 1
ATOM 703 C CA . VAL A 1 98 ? 9.515 -0.610 9.352 1.00 89.94 98 VAL A CA 1
ATOM 704 C C . VAL A 1 98 ? 9.280 -1.491 8.121 1.00 89.94 98 VAL A C 1
ATOM 706 O O . VAL A 1 98 ? 8.235 -1.349 7.486 1.00 89.94 98 VAL A O 1
ATOM 709 N N . PRO A 1 99 ? 10.199 -2.408 7.763 1.00 89.81 99 PRO A N 1
ATOM 710 C CA . PRO A 1 99 ? 10.026 -3.259 6.590 1.00 89.81 99 PRO A CA 1
ATOM 711 C C . PRO A 1 99 ? 8.819 -4.193 6.740 1.00 89.81 99 PRO A C 1
ATOM 713 O O . PRO A 1 99 ? 8.581 -4.760 7.809 1.00 89.81 99 PRO A O 1
ATOM 716 N N . ILE A 1 100 ? 8.083 -4.367 5.646 1.00 88.62 100 ILE A N 1
ATOM 717 C CA . ILE A 1 100 ? 7.033 -5.372 5.492 1.00 88.62 100 ILE A CA 1
ATOM 718 C C . ILE A 1 100 ? 7.629 -6.531 4.702 1.00 88.62 100 ILE A C 1
ATOM 720 O O . ILE A 1 100 ? 8.276 -6.335 3.673 1.00 88.62 100 ILE A O 1
ATOM 724 N N . ASP A 1 101 ? 7.399 -7.747 5.185 1.00 85.62 101 ASP A N 1
ATOM 725 C CA . ASP A 1 101 ? 7.795 -8.950 4.470 1.00 85.62 101 ASP A CA 1
ATOM 726 C C . ASP A 1 101 ? 6.916 -9.130 3.223 1.00 85.62 101 ASP A C 1
ATOM 728 O O . ASP A 1 101 ? 5.743 -9.497 3.318 1.00 85.62 101 ASP A O 1
ATOM 732 N N . VAL A 1 102 ? 7.493 -8.832 2.058 1.00 78.00 102 VAL A N 1
ATOM 733 C CA . VAL A 1 102 ? 6.863 -8.989 0.738 1.00 78.00 102 VAL A CA 1
ATOM 734 C C . VAL A 1 102 ? 7.253 -10.294 0.056 1.00 78.00 102 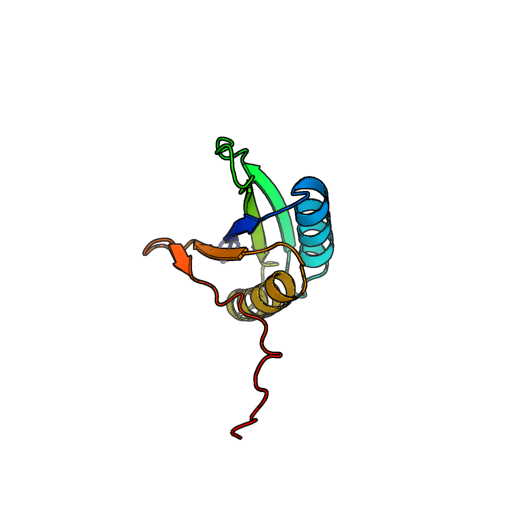VAL A C 1
ATOM 736 O O . VAL A 1 102 ? 6.844 -10.537 -1.078 1.00 78.00 102 VAL A O 1
ATOM 739 N N . THR A 1 103 ? 8.059 -11.134 0.713 1.00 72.19 103 THR A N 1
ATOM 740 C CA . THR A 1 103 ? 8.419 -12.429 0.147 1.00 72.19 103 THR A CA 1
ATOM 741 C C . THR A 1 103 ? 7.178 -13.313 0.093 1.00 72.19 103 THR A C 1
ATOM 743 O O . THR A 1 103 ? 6.427 -13.446 1.066 1.00 72.19 103 THR A O 1
ATOM 746 N N . ASP A 1 104 ? 6.947 -13.881 -1.087 1.00 56.09 104 ASP A N 1
ATOM 747 C CA . ASP A 1 104 ? 5.836 -14.778 -1.358 1.00 56.09 104 ASP A CA 1
ATOM 748 C C . ASP A 1 104 ? 5.837 -15.912 -0.322 1.00 56.09 104 ASP A C 1
ATOM 750 O O . ASP A 1 104 ? 6.854 -16.573 -0.096 1.00 56.09 104 ASP A O 1
ATOM 754 N N . THR A 1 105 ? 4.709 -16.119 0.357 1.00 47.50 105 THR A N 1
ATOM 755 C CA . THR A 1 105 ? 4.573 -17.213 1.332 1.00 47.50 105 THR A CA 1
ATOM 756 C C . THR A 1 105 ? 4.388 -18.570 0.624 1.00 47.50 105 THR A C 1
ATOM 758 O O . THR A 1 105 ? 4.145 -19.574 1.285 1.00 47.50 105 THR A O 1
ATOM 761 N N . ASP A 1 106 ? 4.576 -18.637 -0.701 1.00 45.03 106 ASP A N 1
ATOM 762 C CA . ASP A 1 106 ? 4.469 -19.859 -1.508 1.00 45.03 106 ASP A CA 1
ATOM 763 C C . ASP A 1 106 ? 5.814 -20.549 -1.832 1.00 45.03 106 ASP A C 1
ATOM 765 O O . ASP A 1 106 ? 5.882 -21.401 -2.709 1.00 45.03 106 ASP A O 1
ATOM 769 N N . ASN A 1 107 ? 6.904 -20.252 -1.112 1.00 40.66 107 ASN A N 1
ATOM 770 C CA . ASN A 1 107 ? 8.149 -21.037 -1.210 1.00 40.66 107 ASN A CA 1
ATOM 771 C C . ASN A 1 107 ? 8.534 -21.706 0.116 1.00 40.66 107 ASN A C 1
ATOM 773 O O . ASN A 1 107 ? 9.671 -21.649 0.579 1.00 40.66 107 ASN A O 1
ATOM 777 N N . ALA A 1 108 ? 7.565 -22.398 0.714 1.00 44.06 108 ALA A N 1
ATOM 778 C CA . ALA A 1 108 ? 7.840 -23.512 1.614 1.00 44.06 108 ALA A CA 1
ATOM 779 C C . ALA A 1 108 ? 7.841 -24.837 0.826 1.00 44.06 108 ALA A C 1
ATOM 781 O O . ALA A 1 108 ? 7.176 -25.792 1.230 1.00 44.06 108 ALA A O 1
ATOM 782 N N . ASP A 1 109 ? 8.583 -24.923 -0.291 1.00 44.56 109 ASP A N 1
ATOM 783 C CA . ASP A 1 109 ? 8.933 -26.234 -0.848 1.00 44.56 109 ASP A CA 1
ATOM 784 C C . ASP A 1 109 ? 9.963 -26.882 0.081 1.00 44.56 109 ASP A C 1
ATOM 786 O O . ASP A 1 109 ? 11.176 -26.660 0.045 1.00 44.56 109 ASP A O 1
ATOM 790 N N . SER A 1 110 ? 9.405 -27.632 1.019 1.00 51.16 110 SER A N 1
ATOM 791 C CA . SER A 1 110 ? 10.098 -28.548 1.900 1.00 51.16 110 SER A CA 1
ATOM 792 C C . SER A 1 110 ? 10.639 -29.691 1.038 1.00 51.16 110 SER A C 1
ATOM 794 O O . SER A 1 110 ? 9.964 -30.698 0.859 1.00 51.16 110 SER A O 1
ATOM 796 N N . GLY A 1 111 ? 11.837 -29.533 0.475 1.00 43.03 111 GLY A N 1
ATOM 797 C CA . GLY A 1 111 ? 12.324 -30.444 -0.563 1.00 43.03 111 GLY A CA 1
ATOM 798 C C . GLY A 1 111 ? 13.825 -30.677 -0.548 1.00 43.03 111 GLY A C 1
ATOM 799 O O . GLY A 1 111 ? 14.498 -30.521 -1.557 1.00 43.03 111 GLY A O 1
ATOM 800 N N . GLN A 1 112 ? 14.356 -31.051 0.611 1.00 45.16 112 GLN A N 1
ATOM 801 C CA . GLN A 1 112 ? 15.677 -31.656 0.754 1.00 45.16 112 GLN A CA 1
ATOM 802 C C . GLN A 1 112 ? 15.847 -32.812 -0.260 1.00 45.16 112 GLN A C 1
ATOM 804 O O . GLN A 1 112 ? 15.005 -33.709 -0.327 1.00 45.16 112 GLN A O 1
ATOM 809 N N . SER A 1 113 ? 16.930 -32.819 -1.038 1.00 44.81 113 SER A N 1
ATOM 810 C CA . SER A 1 113 ? 17.439 -34.002 -1.751 1.00 44.81 113 SER A CA 1
ATOM 811 C C . SER A 1 113 ? 18.954 -34.033 -1.661 1.00 44.81 113 SER A C 1
ATOM 813 O O . SER A 1 113 ? 19.569 -32.968 -1.887 1.00 44.81 113 SER A O 1
#

Solvent-accessible surface area (backbone atoms only — not comparable to full-atom values): 6688 Å² total; per-residue (Å²): 132,83,77,70,57,68,48,45,34,44,31,37,32,46,76,62,62,70,62,47,44,51,53,50,40,57,54,47,58,68,37,85,53,48,63,46,53,48,62,47,76,47,87,45,84,77,49,103,83,57,61,53,34,37,34,42,39,39,38,29,40,35,83,88,52,88,64,36,65,65,52,42,53,54,53,47,48,53,49,54,52,69,44,81,43,59,76,43,37,27,38,60,49,100,93,44,74,42,80,48,85,52,72,69,87,84,75,76,77,86,68,92,127

pLDDT: mean 77.89, std 15.31, range [40.66, 92.25]

Sequence (113 aa):
MSEPETLTIYLQAEGDADLIADQLRAAAAELPGAGAASVEIDDVERSTVDVLQSITLTLTAAGGVVGATNLLIGQLTDLIKSVKGIRAAWRDTEDGPVPIDVTDTDNADSGQS

Foldseek 3Di:
DDDWDKKKKKWKFFDDVVVLQVLLQVQLVVQPQFPHKDKDKDQDDDDPPTRIIIMMIMTTGDPPDDCSVVSSVVSSLVSLLVRPGTDWMWIQDPVGTDTRPSPRPPPPPPDDD

Secondary structure (DSSP, 8-state):
-PPPPEEEEEEEEES-HHHHHHHHHHHHHTSTTEEEEEEEEE----BTTB-EEEEEEEEEEPTT-TTHHHHHHHHHHHHHHHSTTEEEEEE--TT--EEE--S-TT-------

Mean predicted aligned error: 8.53 Å

Radius of gyration: 15.31 Å; Cα contacts (8 Å, |Δi|>4): 196; chains: 1; bounding box: 36×46×35 Å

Nearest PDB structures (foldseek):
  2rhs-assembly1_B  TM=6.396E-01  e=1.272E-02  Staphylococcus haemolyticus
  3ce8-assembly1_A  TM=5.902E-01  e=9.871E-03  Shewanella baltica OS155
  1vhf-assembly1_A  TM=4.834E-01  e=4.243E-02  Thermotoga maritima
  8umr-assembly1_B  TM=5.372E-01  e=1.415E-01  synthetic construct
  4cyu-assembly2_B  TM=4.916E-01  e=1.508E-01  Staphylococcus aureus